Protein AF-A0A534B482-F1 (afdb_monomer)

Radius of gyration: 14.26 Å; Cα contacts (8 Å, |Δi|>4): 24; chains: 1; bounding box: 30×15×34 Å

Solvent-accessible surface area (backbone atoms only — not comparable to full-atom values): 3226 Å² total; per-residue (Å²): 108,69,71,60,50,44,60,74,70,64,59,55,68,70,56,53,50,59,58,46,56,77,79,43,80,52,73,61,56,54,40,50,54,36,34,76,71,68,76,48,55,66,69,58,44,55,69,73,49,63,90,109

Foldseek 3Di:
DVLVVCVVVVHDPVVSVVVVCVPDPDLLVVVVVCVVVVNDDNVVSCVPPVVD

Secondary structure (DSSP, 8-state):
-HHHHHHHTT--HHHHHHHHTTTS--HHHHHHHHHHTTSS-HHHHHHHSTT-

Structure (mmCIF, N/CA/C/O backbone):
data_AF-A0A534B482-F1
#
_entry.id   AF-A0A534B482-F1
#
loop_
_atom_site.group_PDB
_atom_site.id
_atom_site.type_symbol
_atom_site.label_atom_id
_atom_site.label_alt_id
_atom_site.label_comp_id
_atom_site.label_asym_id
_atom_site.label_entity_id
_atom_site.label_seq_id
_atom_site.pdbx_PDB_ins_code
_atom_site.Cartn_x
_atom_site.Cartn_y
_atom_site.Cartn_z
_atom_site.occupancy
_atom_site.B_iso_or_equiv
_atom_site.auth_seq_id
_atom_site.auth_comp_id
_atom_site.auth_asym_id
_atom_site.auth_atom_id
_atom_site.pdbx_PDB_model_num
ATOM 1 N N . ASP A 1 1 ? 5.129 -9.773 -14.929 1.00 88.88 1 ASP A N 1
ATOM 2 C CA . ASP A 1 1 ? 6.127 -9.268 -15.894 1.00 88.88 1 ASP A CA 1
ATOM 3 C C . ASP A 1 1 ? 6.519 -7.817 -15.666 1.00 88.88 1 ASP A C 1
ATOM 5 O O . ASP A 1 1 ? 7.694 -7.600 -15.420 1.00 88.88 1 ASP A O 1
ATOM 9 N N . ALA A 1 2 ? 5.582 -6.861 -15.616 1.00 94.50 2 ALA A N 1
ATOM 10 C CA . ALA A 1 2 ? 5.895 -5.434 -15.420 1.00 94.50 2 ALA A CA 1
ATOM 11 C C . ALA A 1 2 ? 6.835 -5.132 -14.230 1.00 94.50 2 ALA A C 1
ATOM 13 O O . ALA A 1 2 ? 7.891 -4.543 -14.431 1.00 94.50 2 ALA A O 1
ATOM 14 N N . MET A 1 3 ? 6.523 -5.626 -13.023 1.00 96.25 3 MET A N 1
ATOM 15 C CA . MET A 1 3 ? 7.388 -5.447 -11.842 1.00 96.25 3 MET A CA 1
ATOM 16 C C . MET A 1 3 ? 8.820 -5.972 -12.054 1.00 96.25 3 MET A C 1
ATOM 18 O O . MET A 1 3 ? 9.787 -5.340 -11.647 1.00 96.25 3 MET A O 1
ATOM 22 N N . ARG A 1 4 ? 8.977 -7.123 -12.721 1.00 97.50 4 ARG A N 1
ATOM 23 C CA . ARG A 1 4 ? 10.299 -7.714 -12.978 1.00 97.50 4 ARG A CA 1
ATOM 24 C C . ARG A 1 4 ? 11.115 -6.828 -13.919 1.00 97.50 4 ARG A C 1
ATOM 26 O O . ARG A 1 4 ? 12.294 -6.618 -13.668 1.00 97.50 4 ARG A O 1
ATOM 33 N N . THR A 1 5 ? 10.488 -6.315 -14.975 1.00 97.94 5 THR A N 1
ATOM 34 C CA . THR A 1 5 ? 11.122 -5.376 -15.908 1.00 97.94 5 THR A CA 1
ATOM 35 C C . THR A 1 5 ? 11.577 -4.112 -15.186 1.00 97.94 5 THR A C 1
ATOM 37 O O . THR A 1 5 ? 12.744 -3.762 -15.278 1.00 97.94 5 THR A O 1
ATOM 40 N N . MET A 1 6 ? 10.711 -3.509 -14.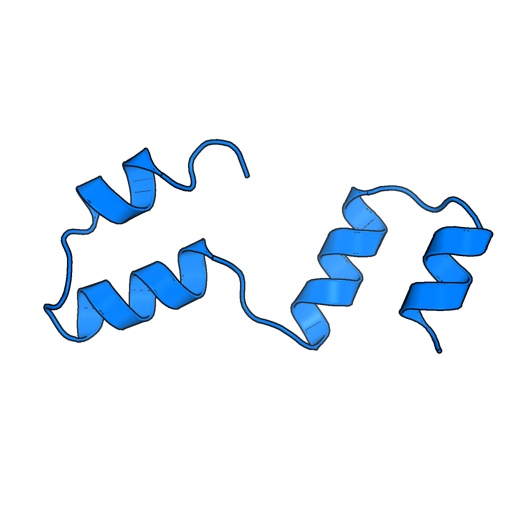367 1.00 97.50 6 MET A N 1
ATOM 41 C CA . MET A 1 6 ? 11.051 -2.314 -13.583 1.00 97.50 6 MET A CA 1
ATOM 42 C C . MET A 1 6 ? 12.267 -2.527 -12.669 1.00 97.50 6 MET A C 1
ATOM 44 O O . MET A 1 6 ? 13.136 -1.663 -12.590 1.00 97.50 6 MET A O 1
ATOM 48 N N . ILE A 1 7 ? 12.360 -3.691 -12.016 1.00 97.44 7 ILE A N 1
ATOM 49 C CA . ILE A 1 7 ? 13.523 -4.051 -11.191 1.00 97.44 7 ILE A CA 1
ATOM 50 C C . ILE A 1 7 ? 14.795 -4.153 -12.044 1.00 97.44 7 ILE A C 1
ATOM 52 O O . ILE A 1 7 ? 15.836 -3.636 -11.647 1.00 97.44 7 ILE A O 1
ATOM 56 N N . HIS A 1 8 ? 14.728 -4.809 -13.206 1.00 97.88 8 HIS A N 1
ATOM 57 C CA . HIS A 1 8 ? 15.879 -4.928 -14.108 1.00 97.88 8 HIS A CA 1
ATOM 58 C C . HIS A 1 8 ? 16.341 -3.582 -14.664 1.00 97.88 8 HIS A C 1
ATOM 60 O O . HIS A 1 8 ? 17.544 -3.365 -14.795 1.00 97.88 8 HIS A O 1
ATOM 66 N N . ASP A 1 9 ? 15.398 -2.690 -14.947 1.00 97.88 9 ASP A N 1
ATOM 67 C CA . ASP A 1 9 ? 15.669 -1.351 -15.464 1.00 97.88 9 ASP A CA 1
ATOM 68 C C . ASP A 1 9 ? 16.185 -0.396 -14.372 1.00 97.88 9 ASP A C 1
ATOM 70 O O . ASP A 1 9 ? 16.611 0.717 -14.676 1.00 97.88 9 ASP A O 1
ATOM 74 N N . GLY A 1 10 ? 16.176 -0.823 -13.101 1.00 97.06 10 GLY A N 1
ATOM 75 C CA . GLY A 1 10 ? 16.695 -0.046 -11.976 1.00 97.06 10 GLY A CA 1
ATOM 76 C C . GLY A 1 10 ? 15.911 1.241 -11.717 1.00 97.06 10 GLY A C 1
ATOM 77 O O . GLY A 1 10 ? 16.499 2.240 -11.302 1.00 97.06 10 GLY A O 1
ATOM 78 N N . VAL A 1 11 ? 14.601 1.239 -11.992 1.00 97.50 11 VAL A N 1
ATOM 79 C CA . VAL A 1 11 ? 13.744 2.408 -11.744 1.00 97.50 11 VAL A CA 1
ATOM 80 C C . VAL A 1 11 ? 13.686 2.749 -10.254 1.00 97.50 11 VAL A C 1
ATOM 82 O O . VAL A 1 11 ? 14.012 1.932 -9.390 1.00 97.50 11 VAL A O 1
ATOM 85 N N . SER A 1 12 ? 13.260 3.973 -9.942 1.00 97.94 12 SER A N 1
ATOM 86 C CA . SER A 1 12 ? 13.240 4.450 -8.558 1.00 97.94 12 SER A CA 1
ATOM 87 C C . SER A 1 12 ? 12.304 3.627 -7.666 1.00 97.94 12 SER A C 1
ATOM 89 O O . SER A 1 12 ? 11.256 3.145 -8.101 1.00 97.94 12 SER A O 1
ATOM 91 N N . GLU A 1 13 ? 12.640 3.532 -6.380 1.00 95.38 13 GLU A N 1
ATOM 92 C CA . GLU A 1 13 ? 11.788 2.885 -5.376 1.00 95.38 13 GL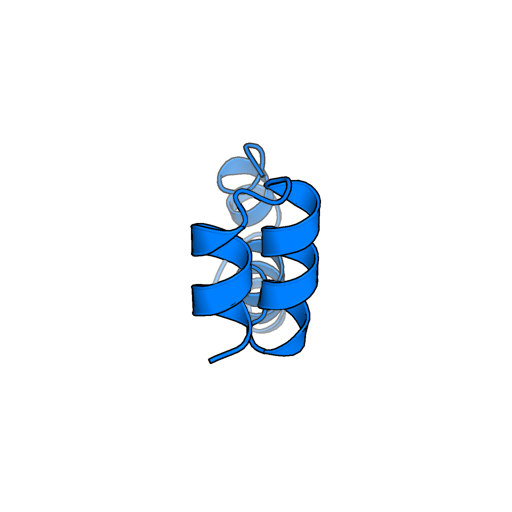U A CA 1
ATOM 93 C C . GLU A 1 13 ? 10.383 3.500 -5.326 1.00 95.38 13 GLU A C 1
ATOM 95 O O . GLU A 1 13 ? 9.394 2.783 -5.217 1.00 95.38 13 GLU A O 1
ATOM 100 N N . GLN A 1 14 ? 10.275 4.817 -5.519 1.00 95.94 14 GLN A N 1
ATOM 101 C CA . GLN A 1 14 ? 8.990 5.511 -5.592 1.00 95.94 14 GLN A CA 1
ATOM 102 C C . GLN A 1 14 ? 8.117 5.011 -6.755 1.00 95.94 14 GLN A C 1
ATOM 104 O O . GLN A 1 14 ? 6.893 4.925 -6.632 1.00 95.94 14 GLN A O 1
ATOM 109 N N . GLU A 1 15 ? 8.723 4.703 -7.902 1.00 96.88 15 GLU A N 1
ATOM 110 C CA . GLU A 1 15 ? 8.000 4.150 -9.047 1.00 96.88 15 GLU A CA 1
ATOM 111 C C . GLU A 1 15 ? 7.622 2.688 -8.828 1.00 96.88 15 GLU A C 1
ATOM 113 O O . GLU A 1 15 ? 6.502 2.297 -9.170 1.00 96.88 15 GLU A O 1
ATOM 118 N N . LEU A 1 16 ? 8.509 1.901 -8.212 1.00 96.56 16 LEU A N 1
ATOM 119 C CA . LEU A 1 16 ? 8.212 0.525 -7.810 1.00 96.56 16 LEU A CA 1
ATOM 120 C C . LEU A 1 16 ? 7.042 0.476 -6.822 1.00 96.56 16 LEU A C 1
ATOM 122 O O . LEU A 1 16 ? 6.107 -0.298 -7.039 1.00 96.56 16 LEU A O 1
ATOM 126 N N . ASP A 1 17 ? 7.048 1.325 -5.790 1.00 94.62 17 ASP A N 1
ATOM 127 C CA . ASP A 1 17 ? 5.958 1.410 -4.815 1.00 94.62 17 ASP A CA 1
ATOM 128 C C . ASP A 1 17 ? 4.651 1.807 -5.507 1.00 94.62 17 ASP A C 1
ATOM 130 O O . ASP A 1 17 ? 3.657 1.086 -5.409 1.00 94.62 17 ASP A O 1
ATOM 134 N N . ARG A 1 18 ? 4.661 2.865 -6.331 1.00 95.19 18 ARG A N 1
ATOM 135 C CA . ARG A 1 18 ? 3.469 3.286 -7.083 1.00 95.19 18 ARG A CA 1
ATOM 136 C C .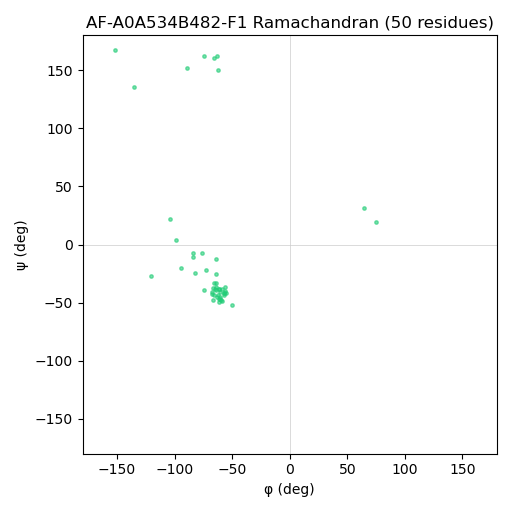 ARG A 1 18 ? 2.899 2.158 -7.945 1.00 95.19 18 ARG A C 1
ATOM 138 O O . ARG A 1 18 ? 1.680 1.998 -7.996 1.00 95.19 18 ARG A O 1
ATOM 145 N N . HIS A 1 19 ? 3.749 1.378 -8.613 1.00 96.56 19 HIS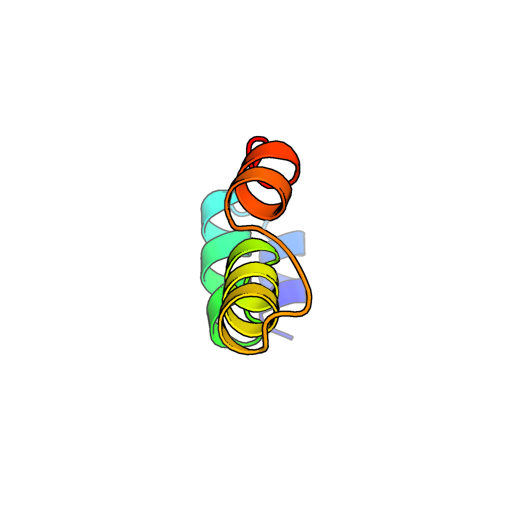 A N 1
ATOM 146 C CA . HIS A 1 19 ? 3.305 0.232 -9.405 1.00 96.56 19 HIS A CA 1
ATOM 147 C C . HIS A 1 19 ? 2.742 -0.892 -8.527 1.00 96.56 19 HIS A C 1
ATOM 149 O O . HIS A 1 19 ? 1.689 -1.446 -8.845 1.00 96.56 19 HIS A O 1
ATOM 155 N N . ALA A 1 20 ? 3.393 -1.204 -7.402 1.00 96.06 20 ALA A N 1
ATOM 156 C CA . ALA A 1 20 ? 2.927 -2.221 -6.463 1.00 96.06 20 ALA A CA 1
ATOM 157 C C . ALA A 1 20 ? 1.507 -1.915 -5.953 1.00 96.06 20 ALA A C 1
ATOM 159 O O . ALA A 1 20 ? 0.647 -2.805 -5.974 1.00 96.06 20 ALA A O 1
ATOM 160 N N . ARG A 1 21 ? 1.221 -0.646 -5.612 1.00 95.19 21 ARG A N 1
ATOM 161 C CA . ARG A 1 21 ? -0.092 -0.195 -5.103 1.00 95.19 21 ARG A CA 1
ATOM 162 C C . ARG A 1 21 ? -1.254 -0.330 -6.086 1.00 95.19 21 ARG A C 1
ATOM 164 O O . ARG A 1 21 ? -2.404 -0.252 -5.666 1.00 95.19 21 ARG A O 1
ATOM 171 N N . LEU A 1 22 ? -0.993 -0.592 -7.369 1.00 95.31 22 LEU A N 1
ATOM 172 C CA . LEU A 1 22 ? -2.047 -0.934 -8.335 1.00 95.31 22 LEU A CA 1
ATOM 173 C C . LEU A 1 22 ? -2.614 -2.342 -8.116 1.00 95.31 22 LEU A C 1
ATOM 175 O O . LEU A 1 22 ? -3.712 -2.642 -8.578 1.00 95.31 22 LEU A O 1
ATOM 179 N N . SER A 1 23 ? -1.855 -3.213 -7.452 1.00 94.62 23 SER A N 1
ATOM 180 C CA . SER A 1 23 ? -2.179 -4.634 -7.303 1.00 94.62 23 SER A CA 1
ATOM 181 C C . SER A 1 23 ? -2.336 -5.076 -5.851 1.00 94.62 23 SER A C 1
ATOM 183 O O . SER A 1 23 ? -3.071 -6.027 -5.585 1.00 94.62 23 SER A O 1
ATOM 185 N N . THR A 1 24 ? -1.676 -4.397 -4.908 1.00 94.06 24 THR A N 1
ATOM 186 C CA . THR A 1 24 ? -1.695 -4.757 -3.489 1.00 94.06 24 THR A CA 1
ATOM 187 C C . THR A 1 24 ? -1.892 -3.525 -2.595 1.00 94.06 24 THR A C 1
ATOM 189 O O . THR A 1 24 ? -1.257 -2.490 -2.812 1.00 94.06 24 THR A O 1
ATOM 192 N N . PRO A 1 25 ? -2.762 -3.602 -1.570 1.00 94.06 25 PRO A N 1
ATOM 193 C CA . PRO A 1 25 ? -2.918 -2.523 -0.597 1.00 94.06 25 PRO A CA 1
ATOM 194 C C . PRO A 1 25 ? -1.645 -2.333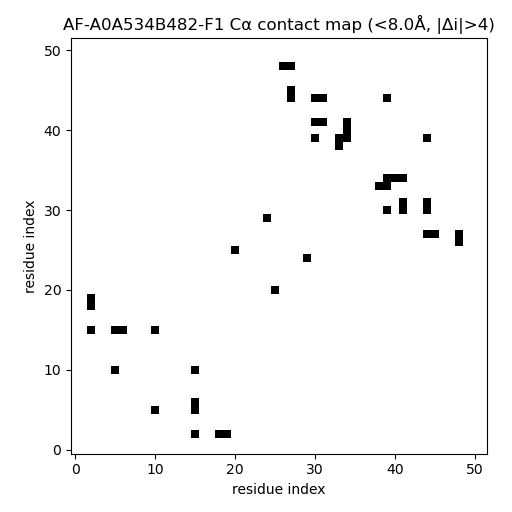 0.243 1.00 94.06 25 PRO A C 1
ATOM 196 O O . PRO A 1 25 ? -0.799 -3.226 0.332 1.00 94.06 25 PRO A O 1
ATOM 199 N N . SER A 1 26 ? -1.500 -1.160 0.865 1.00 94.50 26 SER A N 1
ATOM 200 C CA . SER A 1 26 ? -0.404 -0.906 1.808 1.00 94.50 26 SER A CA 1
ATOM 201 C C . SER A 1 26 ? -0.625 -1.609 3.152 1.00 94.50 26 SER A C 1
ATOM 203 O O . SER A 1 26 ? -1.751 -1.965 3.508 1.00 94.50 26 SER A O 1
ATOM 205 N N . ILE A 1 27 ? 0.444 -1.753 3.944 1.00 94.44 27 ILE A N 1
ATOM 206 C CA . ILE A 1 27 ? 0.352 -2.246 5.330 1.00 94.44 27 ILE A CA 1
ATOM 207 C C . ILE A 1 27 ? -0.571 -1.334 6.152 1.00 94.44 27 ILE A C 1
ATOM 209 O O . ILE A 1 27 ? -1.380 -1.802 6.953 1.00 94.44 27 ILE A O 1
ATOM 213 N N . ARG A 1 28 ? -0.507 -0.020 5.909 1.00 94.25 28 ARG A N 1
ATOM 214 C CA . ARG A 1 28 ? -1.379 0.966 6.551 1.00 94.25 28 ARG A CA 1
ATOM 215 C C . ARG A 1 28 ? -2.848 0.783 6.168 1.00 94.25 28 ARG A C 1
ATOM 217 O O . ARG A 1 28 ? -3.713 0.936 7.028 1.00 94.25 28 ARG A O 1
ATOM 224 N N . ASP A 1 29 ? -3.145 0.443 4.916 1.00 95.31 29 ASP A N 1
ATOM 225 C CA . ASP A 1 29 ? -4.518 0.170 4.477 1.00 95.31 29 ASP A CA 1
ATOM 226 C C . ASP A 1 29 ? -5.083 -1.099 5.118 1.00 95.31 29 ASP A C 1
ATOM 228 O O . ASP A 1 29 ? -6.222 -1.081 5.585 1.00 95.31 29 ASP A O 1
ATOM 232 N N . ASP A 1 30 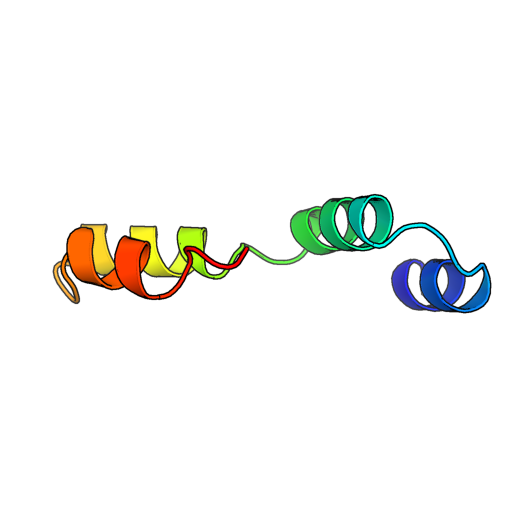? -4.284 -2.163 5.228 1.00 96.44 30 ASP A N 1
ATOM 233 C CA . ASP A 1 30 ? -4.670 -3.359 5.988 1.00 96.44 30 ASP A CA 1
ATOM 234 C C . ASP A 1 30 ? -4.932 -3.020 7.466 1.00 96.44 30 ASP A C 1
ATOM 236 O O . ASP A 1 30 ? -5.968 -3.381 8.030 1.00 96.44 30 ASP A O 1
ATOM 240 N N . GLY A 1 31 ? -4.051 -2.223 8.078 1.00 96.62 31 GLY A N 1
ATOM 241 C CA . GLY A 1 31 ? -4.236 -1.716 9.436 1.00 96.62 31 GLY A CA 1
ATOM 242 C C . GLY A 1 31 ? -5.542 -0.935 9.607 1.00 96.62 31 GLY A C 1
ATOM 243 O O . GLY A 1 31 ? -6.266 -1.148 10.578 1.00 96.62 31 GLY A O 1
ATOM 244 N N . ARG A 1 32 ? -5.909 -0.086 8.637 1.00 96.88 32 ARG A N 1
ATOM 245 C CA . ARG A 1 32 ? -7.193 0.640 8.648 1.00 96.88 32 ARG A CA 1
ATOM 246 C C . ARG A 1 32 ? -8.384 -0.313 8.649 1.00 96.88 32 ARG A C 1
ATOM 248 O O . ARG A 1 32 ? -9.337 -0.073 9.386 1.00 96.88 32 ARG A O 1
ATOM 255 N N . VAL A 1 33 ? -8.340 -1.396 7.871 1.00 98.00 33 VAL A N 1
ATOM 256 C CA . VAL A 1 33 ? -9.410 -2.407 7.865 1.00 98.00 33 VAL A CA 1
ATOM 257 C C . VAL A 1 33 ? -9.548 -3.060 9.243 1.00 98.00 33 VAL A C 1
ATOM 259 O O . VAL A 1 33 ? -10.666 -3.197 9.737 1.00 98.00 33 VAL A O 1
ATOM 262 N N . LYS A 1 34 ? -8.434 -3.400 9.897 1.00 98.00 34 LYS A N 1
ATOM 263 C CA . LYS A 1 34 ? -8.430 -3.984 11.251 1.00 98.00 34 LYS A CA 1
ATOM 264 C C . LYS A 1 34 ? -8.978 -3.026 12.308 1.00 98.00 34 LYS A C 1
ATOM 266 O O . LYS A 1 34 ? -9.745 -3.447 13.171 1.00 98.00 34 LYS A O 1
ATOM 271 N N . VAL A 1 35 ? -8.661 -1.734 12.205 1.00 98.12 35 VAL A N 1
ATOM 272 C CA . VAL A 1 35 ? -9.241 -0.691 13.071 1.00 98.12 35 VAL A CA 1
ATOM 273 C C . VAL A 1 35 ? -10.757 -0.623 12.897 1.00 98.12 35 VAL A C 1
ATOM 275 O O . VAL A 1 35 ? -11.490 -0.642 13.881 1.00 98.12 35 VAL A O 1
ATOM 278 N N . LEU A 1 36 ? -11.249 -0.612 11.654 1.00 98.12 36 LEU A N 1
ATOM 279 C CA . LEU A 1 36 ? -12.690 -0.573 11.374 1.00 98.12 36 LEU A CA 1
ATOM 280 C C . LEU A 1 36 ? -13.434 -1.824 11.861 1.00 98.12 36 LEU A C 1
ATOM 282 O O . LEU A 1 36 ? -14.626 -1.752 12.150 1.00 98.12 36 LEU A O 1
ATOM 286 N N . ARG A 1 37 ? -12.742 -2.961 11.971 1.00 98.50 37 ARG A N 1
ATOM 287 C CA . ARG A 1 37 ? -13.274 -4.202 12.552 1.00 98.50 37 ARG A CA 1
ATOM 288 C C . ARG A 1 37 ? -13.172 -4.262 14.079 1.00 98.50 37 ARG A C 1
ATOM 290 O O . ARG A 1 37 ? -13.712 -5.189 14.672 1.00 98.50 37 ARG A O 1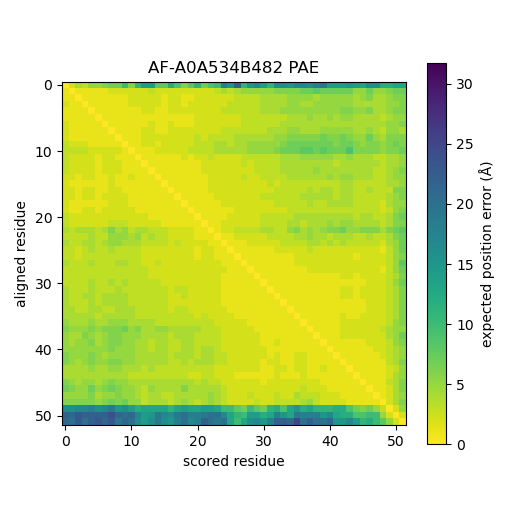
ATOM 297 N N . GLY A 1 38 ? -12.503 -3.299 14.715 1.00 97.88 38 GLY A N 1
ATOM 298 C CA . GLY A 1 38 ? -12.263 -3.295 16.160 1.00 97.88 38 GLY A CA 1
ATOM 299 C C . GLY A 1 38 ? -11.193 -4.293 16.618 1.00 97.88 38 GLY A C 1
ATOM 300 O O . GLY A 1 38 ? -11.155 -4.645 17.792 1.00 97.88 38 GLY A O 1
ATOM 301 N N . GLU A 1 39 ? -10.333 -4.762 15.710 1.00 98.56 39 GLU A N 1
ATOM 302 C CA . GLU A 1 39 ? -9.272 -5.734 16.012 1.00 98.56 39 GLU A CA 1
ATOM 303 C C . GLU A 1 39 ? -8.016 -5.068 16.599 1.00 98.56 39 GLU A C 1
ATOM 305 O O . GLU A 1 39 ? -7.235 -5.712 17.296 1.00 98.56 39 GLU A O 1
ATOM 310 N N . THR A 1 40 ? -7.796 -3.783 16.311 1.00 97.50 40 THR A N 1
ATOM 311 C CA . THR A 1 40 ? -6.653 -3.013 16.821 1.00 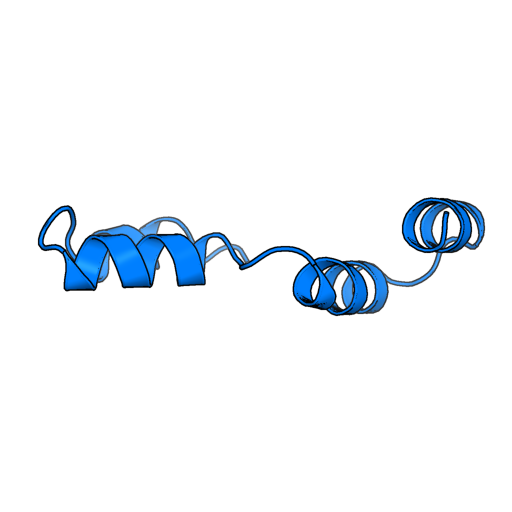97.50 40 THR A CA 1
ATOM 312 C C . THR A 1 40 ? -6.979 -1.523 16.938 1.00 97.50 40 THR A C 1
ATOM 314 O O . THR A 1 40 ? -7.990 -1.054 16.411 1.00 97.50 40 THR A O 1
ATOM 317 N N . ALA A 1 41 ? -6.115 -0.777 17.625 1.00 97.50 41 ALA A N 1
ATOM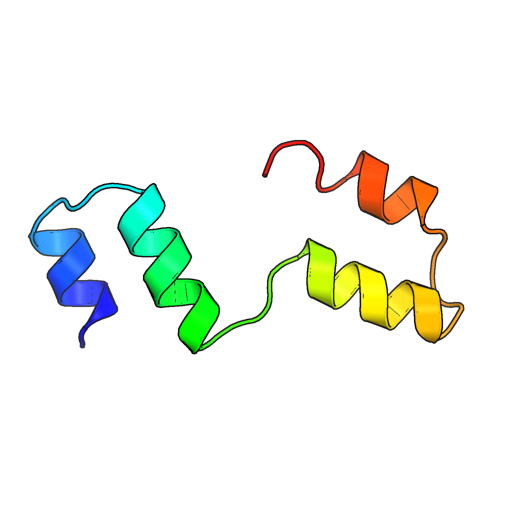 318 C CA . ALA A 1 41 ? -6.221 0.667 17.798 1.00 97.50 41 ALA A CA 1
ATOM 319 C C . ALA A 1 41 ? -5.501 1.427 16.670 1.00 97.50 41 ALA A C 1
ATOM 321 O O . ALA A 1 41 ? -4.522 0.945 16.094 1.00 97.50 41 ALA A O 1
ATOM 322 N N . ILE A 1 42 ? -5.956 2.644 16.360 1.00 96.19 42 ILE A N 1
ATOM 323 C CA . ILE A 1 42 ? -5.333 3.467 15.311 1.00 96.19 42 ILE A CA 1
ATOM 324 C C . ILE A 1 42 ? -3.906 3.882 15.695 1.00 96.19 42 ILE A C 1
ATOM 326 O O . ILE A 1 42 ? -3.025 3.953 14.842 1.00 96.19 42 ILE A O 1
ATOM 330 N N . GLU A 1 43 ? -3.657 4.089 16.984 1.00 96.81 43 GLU A N 1
ATOM 331 C CA . GLU A 1 43 ? -2.354 4.407 17.559 1.00 96.81 43 GLU A CA 1
ATOM 332 C C . GLU A 1 43 ? -1.346 3.285 17.309 1.00 96.81 43 GLU A C 1
ATOM 334 O O . GLU A 1 43 ? -0.185 3.560 17.010 1.00 96.81 43 GLU A O 1
ATOM 339 N N . GLU A 1 44 ? -1.798 2.032 17.378 1.00 95.75 44 GLU A N 1
ATOM 340 C CA . GLU A 1 44 ? -0.967 0.858 17.126 1.00 95.75 44 GLU A CA 1
ATOM 341 C C . GLU A 1 44 ? -0.537 0.806 15.659 1.00 95.75 44 GLU A C 1
ATOM 343 O O . GLU A 1 44 ? 0.654 0.696 15.371 1.00 95.75 44 GLU A O 1
ATOM 348 N N . VAL A 1 45 ? -1.485 0.987 14.732 1.00 95.88 45 VAL A N 1
ATOM 349 C CA . VAL A 1 45 ? -1.201 1.039 13.288 1.00 95.88 45 VAL A CA 1
ATOM 350 C C . VAL A 1 45 ? -0.226 2.173 12.975 1.00 95.88 45 VAL A C 1
ATOM 352 O O . VAL A 1 45 ? 0.793 1.952 12.329 1.00 95.88 45 VAL A O 1
ATOM 355 N N . LEU A 1 46 ? -0.483 3.381 13.485 1.00 94.06 46 LEU A N 1
ATOM 356 C CA . LEU A 1 46 ? 0.395 4.527 13.254 1.00 94.06 46 LEU A CA 1
ATOM 357 C C . LEU A 1 46 ? 1.788 4.332 13.855 1.00 94.06 46 LEU A C 1
ATOM 359 O O . LEU A 1 46 ? 2.753 4.844 13.297 1.00 94.06 46 LEU A O 1
ATOM 363 N N . ARG A 1 47 ? 1.920 3.625 14.980 1.00 93.94 47 ARG A N 1
ATOM 364 C CA . ARG A 1 47 ? 3.222 3.354 15.596 1.00 93.94 47 ARG A CA 1
ATOM 365 C C . ARG A 1 47 ? 4.082 2.438 14.728 1.00 93.94 47 ARG A C 1
ATOM 367 O O . ARG A 1 47 ? 5.287 2.652 14.675 1.00 93.94 47 ARG A O 1
ATOM 374 N N . VAL A 1 48 ? 3.484 1.448 14.068 1.00 93.81 48 VAL A N 1
ATOM 375 C CA . VAL A 1 48 ? 4.228 0.421 13.318 1.00 93.81 48 VAL A CA 1
ATOM 376 C C . VAL A 1 48 ? 4.394 0.728 11.829 1.00 93.81 48 VAL A C 1
ATOM 378 O O . VAL A 1 48 ? 5.311 0.198 11.221 1.00 93.81 48 VAL A O 1
ATOM 381 N N . THR A 1 49 ? 3.565 1.596 11.237 1.00 91.56 49 THR A N 1
ATOM 382 C CA . THR A 1 49 ? 3.658 1.964 9.805 1.00 91.56 49 THR A CA 1
ATOM 383 C C . THR A 1 49 ? 4.283 3.342 9.569 1.00 91.56 49 THR A C 1
ATOM 385 O O . THR A 1 49 ? 3.960 4.000 8.582 1.00 91.56 49 THR A O 1
ATOM 388 N N . ARG A 1 50 ? 5.063 3.861 10.523 1.00 75.62 50 ARG A N 1
ATOM 389 C CA . ARG A 1 50 ? 5.650 5.215 10.471 1.00 75.62 50 ARG A CA 1
ATOM 390 C C . ARG A 1 50 ? 6.963 5.300 9.689 1.00 75.62 50 ARG A C 1
ATOM 392 O O . ARG A 1 50 ? 7.413 6.413 9.449 1.00 75.62 50 ARG A O 1
ATOM 399 N N . GLU A 1 51 ? 7.549 4.159 9.336 1.00 56.84 51 GLU A N 1
ATOM 400 C CA . GLU A 1 51 ? 8.777 4.072 8.532 1.00 56.84 51 GLU A CA 1
ATOM 401 C C . GLU A 1 51 ? 8.512 3.783 7.040 1.00 56.84 51 GLU A C 1
ATOM 403 O O . GLU A 1 51 ? 9.469 3.685 6.280 1.00 56.84 51 GLU A O 1
ATOM 408 N N . ASP A 1 52 ? 7.234 3.731 6.633 1.00 51.53 52 ASP A N 1
ATOM 409 C CA . ASP A 1 52 ? 6.794 3.926 5.239 1.00 51.53 52 ASP A CA 1
ATOM 410 C C . ASP A 1 52 ? 6.411 5.401 5.005 1.00 51.53 52 ASP A C 1
ATOM 412 O O . ASP A 1 52 ? 5.682 5.966 5.868 1.00 51.53 52 ASP A O 1
#

Sequence (52 aa):
DAMRTMIHDGVSEQELDRHARLSTPSIRDDGRVKVLRGETAIEEVLRVTRED

Mean predicted aligned error: 3.6 Å

pLDDT: mean 94.06, std 8.67, range [51.53, 98.56]